Protein AF-A0AA47N6Q6-F1 (afdb_monomer)

Organism: Merluccius polli (NCBI:txid89951)

Structure (mmCIF, N/CA/C/O backbone):
data_AF-A0AA47N6Q6-F1
#
_entry.id   AF-A0AA47N6Q6-F1
#
loop_
_atom_site.group_PDB
_atom_site.id
_atom_site.type_symbol
_atom_site.label_atom_id
_atom_site.label_alt_id
_atom_site.label_comp_id
_atom_site.label_asym_id
_atom_site.label_entity_id
_atom_site.label_seq_id
_atom_site.pdbx_PDB_ins_code
_atom_site.Cartn_x
_atom_site.Cartn_y
_atom_site.Cartn_z
_atom_site.occupancy
_atom_site.B_iso_or_equiv
_atom_site.auth_seq_id
_atom_site.auth_comp_id
_atom_site.auth_asym_id
_atom_site.auth_atom_id
_atom_site.pdbx_PDB_model_num
ATOM 1 N N . MET A 1 1 ? 42.000 14.646 -19.763 1.00 38.78 1 MET A N 1
ATOM 2 C CA . MET A 1 1 ? 41.449 13.475 -19.052 1.00 38.78 1 MET A CA 1
ATOM 3 C C . MET A 1 1 ? 40.316 12.935 -19.899 1.00 38.78 1 MET A C 1
ATOM 5 O O . MET A 1 1 ? 39.219 13.467 -19.844 1.00 38.78 1 MET A O 1
ATOM 9 N N . GLU A 1 2 ? 40.598 11.951 -20.748 1.00 47.84 2 GLU A N 1
ATOM 10 C CA . GLU A 1 2 ? 39.547 11.213 -21.447 1.00 47.84 2 GLU A CA 1
ATOM 11 C C . GLU A 1 2 ? 38.926 10.251 -20.436 1.00 47.84 2 GLU A C 1
ATOM 13 O O . GLU A 1 2 ? 39.483 9.197 -20.125 1.00 47.84 2 GLU A O 1
ATOM 18 N N . SER A 1 3 ? 37.787 10.629 -19.860 1.00 53.91 3 SER A N 1
ATOM 19 C CA . SER A 1 3 ? 36.909 9.647 -19.239 1.00 53.91 3 SER A CA 1
ATOM 20 C C . SER A 1 3 ? 36.447 8.723 -20.359 1.00 53.91 3 SER A C 1
ATOM 22 O O . SER A 1 3 ? 35.558 9.087 -21.126 1.00 53.91 3 SER A O 1
ATOM 24 N N . LYS A 1 4 ? 37.079 7.553 -20.503 1.00 54.81 4 LYS A N 1
ATOM 25 C CA . LYS A 1 4 ? 36.539 6.477 -21.335 1.00 54.81 4 LYS A CA 1
ATOM 26 C C . LYS A 1 4 ? 35.125 6.214 -20.834 1.00 54.81 4 LYS A C 1
ATOM 28 O O . LYS A 1 4 ? 34.950 5.655 -19.752 1.00 54.81 4 LYS A O 1
ATOM 33 N N . GLN A 1 5 ? 34.137 6.702 -21.575 1.00 63.66 5 GLN A N 1
ATOM 34 C CA . GLN A 1 5 ? 32.731 6.448 -21.324 1.00 63.66 5 GLN A CA 1
ATOM 35 C C . GLN A 1 5 ? 32.589 4.934 -21.440 1.00 63.66 5 GLN A C 1
ATOM 37 O O . GLN A 1 5 ? 32.730 4.366 -22.521 1.00 63.66 5 GLN A O 1
ATOM 42 N N . LYS A 1 6 ? 32.514 4.257 -20.293 1.00 68.88 6 LYS A N 1
ATOM 43 C CA . LYS A 1 6 ? 32.436 2.804 -20.256 1.00 68.88 6 LYS A CA 1
ATOM 44 C C . LYS A 1 6 ? 31.093 2.459 -20.881 1.00 68.88 6 LYS A C 1
ATOM 46 O O . LYS A 1 6 ? 30.063 2.720 -20.269 1.00 68.88 6 LYS A O 1
ATOM 51 N N . VAL A 1 7 ? 31.122 1.972 -22.117 1.00 73.81 7 VAL A N 1
ATOM 52 C CA . VAL A 1 7 ? 29.922 1.513 -22.813 1.00 73.81 7 VAL A CA 1
ATOM 53 C C . VAL A 1 7 ? 29.344 0.381 -21.972 1.00 73.81 7 VAL A C 1
ATOM 55 O O . VAL A 1 7 ? 30.058 -0.568 -21.641 1.00 73.81 7 VAL A O 1
ATOM 58 N N . ILE A 1 8 ? 28.097 0.544 -21.545 1.00 78.12 8 ILE A N 1
ATOM 59 C CA . ILE A 1 8 ? 27.328 -0.481 -20.844 1.00 78.12 8 ILE A CA 1
ATOM 60 C C . ILE A 1 8 ? 26.367 -1.024 -21.902 1.00 78.12 8 ILE A C 1
ATOM 62 O O . ILE A 1 8 ? 25.407 -0.323 -22.221 1.00 78.12 8 ILE A O 1
ATOM 66 N N . PRO A 1 9 ? 26.639 -2.204 -22.488 1.00 80.50 9 PRO A N 1
ATOM 67 C CA . PRO A 1 9 ? 25.845 -2.755 -23.589 1.00 80.50 9 PRO A CA 1
ATOM 68 C C . PRO A 1 9 ? 24.350 -2.855 -23.266 1.00 80.50 9 PRO A C 1
ATOM 70 O O . PRO A 1 9 ? 23.503 -2.676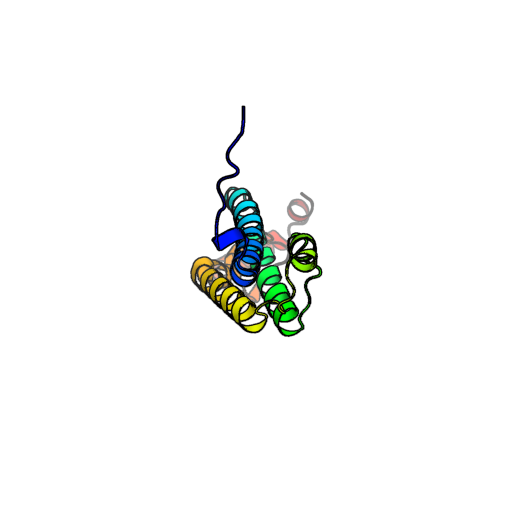 -24.130 1.00 80.50 9 PRO A O 1
ATOM 73 N N . GLU A 1 10 ? 24.012 -3.086 -22.000 1.00 78.38 10 GLU A N 1
ATOM 74 C CA . GLU A 1 10 ? 22.637 -3.178 -21.521 1.00 78.38 10 GLU A CA 1
ATOM 75 C C . GLU A 1 10 ? 21.876 -1.846 -21.625 1.00 78.38 10 GLU A C 1
ATOM 77 O O . GLU A 1 10 ? 20.664 -1.845 -21.817 1.00 78.38 10 GLU A O 1
ATOM 82 N N . LEU A 1 11 ? 22.574 -0.703 -21.555 1.00 77.00 11 LEU A N 1
ATOM 83 C CA . LEU A 1 11 ? 21.971 0.620 -21.756 1.00 77.00 11 LEU A CA 1
ATOM 84 C C . LEU A 1 11 ? 21.680 0.930 -23.230 1.00 77.00 11 LEU A C 1
ATOM 86 O O . LEU A 1 11 ? 21.015 1.923 -23.509 1.00 77.00 11 LEU A O 1
ATOM 90 N N . GLU A 1 12 ? 22.155 0.096 -24.154 1.00 78.06 12 GLU A N 1
ATOM 91 C CA . GLU A 1 12 ? 21.837 0.173 -25.583 1.00 78.06 12 GLU A CA 1
ATOM 92 C C . GLU A 1 12 ? 20.665 -0.758 -25.955 1.00 78.06 12 GLU A C 1
ATOM 94 O O . GLU A 1 12 ? 20.092 -0.635 -27.037 1.00 78.06 12 GLU A O 1
ATOM 99 N N . GLU A 1 13 ? 20.264 -1.673 -25.060 1.00 84.19 13 GLU A N 1
ATOM 100 C CA . GLU A 1 13 ? 19.140 -2.584 -25.280 1.00 84.19 13 GLU A CA 1
ATOM 101 C C . GLU A 1 13 ? 17.814 -1.948 -24.830 1.00 84.19 13 GLU A C 1
ATOM 103 O O . GLU A 1 13 ? 17.515 -1.810 -23.642 1.00 84.19 13 GLU A O 1
ATOM 108 N N . GLU A 1 14 ? 16.948 -1.635 -25.794 1.00 80.56 14 GLU A N 1
ATOM 109 C CA . GLU A 1 14 ? 15.652 -0.992 -25.542 1.00 80.56 14 GLU A CA 1
ATOM 110 C C . GLU A 1 14 ? 14.747 -1.764 -24.560 1.00 80.56 14 GLU A C 1
ATOM 112 O O . GLU A 1 14 ? 14.034 -1.181 -23.732 1.00 80.56 14 GLU A O 1
ATOM 117 N N . LYS A 1 15 ? 14.781 -3.101 -24.624 1.00 82.50 15 LYS A N 1
ATOM 118 C CA . LYS A 1 15 ? 14.035 -3.968 -23.705 1.00 82.50 15 LYS A CA 1
ATOM 119 C C . LYS A 1 15 ? 14.564 -3.845 -22.279 1.00 82.50 15 LYS A C 1
ATOM 121 O O . LYS A 1 15 ? 13.773 -3.738 -21.343 1.00 82.50 15 LYS A O 1
ATOM 126 N N . TRP A 1 16 ? 15.883 -3.830 -22.117 1.00 86.50 16 TRP A N 1
ATOM 127 C CA . TRP A 1 16 ? 16.516 -3.674 -20.815 1.00 86.50 16 TRP A CA 1
ATOM 128 C C . TRP A 1 16 ? 16.185 -2.309 -20.204 1.00 86.50 16 TRP A C 1
ATOM 130 O O . TRP A 1 16 ? 15.810 -2.236 -19.033 1.00 86.50 16 TRP A O 1
ATOM 140 N N . LEU A 1 17 ? 16.221 -1.237 -21.005 1.00 83.50 17 LEU A N 1
ATOM 141 C CA . LEU A 1 17 ? 15.820 0.105 -20.570 1.00 83.50 17 LEU A CA 1
ATOM 142 C C . LEU A 1 17 ? 14.359 0.142 -20.105 1.00 83.50 17 LEU A C 1
ATOM 144 O O . LEU A 1 17 ? 14.047 0.743 -19.073 1.00 83.50 17 LEU A O 1
ATOM 148 N N . SER A 1 18 ? 13.471 -0.541 -20.831 1.00 81.75 18 SER A N 1
ATOM 149 C CA . SER A 1 18 ? 12.057 -0.661 -20.468 1.00 81.75 18 SER A CA 1
ATOM 150 C C . SER A 1 18 ? 11.867 -1.385 -19.130 1.00 81.75 18 SER A C 1
ATOM 152 O O . SER A 1 18 ? 11.136 -0.903 -18.257 1.00 81.75 18 SER A O 1
ATOM 154 N N . ASP A 1 19 ? 12.572 -2.505 -18.936 1.00 86.75 19 ASP A N 1
ATOM 155 C CA . ASP A 1 19 ? 12.534 -3.293 -17.701 1.00 86.75 19 ASP A CA 1
ATOM 156 C C . ASP A 1 19 ? 13.108 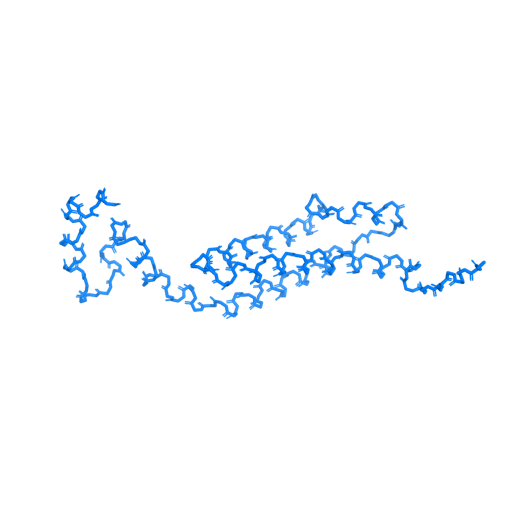-2.503 -16.514 1.00 86.75 19 ASP A C 1
ATOM 158 O O . ASP A 1 19 ? 12.512 -2.488 -15.431 1.00 86.75 19 ASP A O 1
ATOM 162 N N . LEU A 1 20 ? 14.216 -1.780 -16.715 1.00 87.00 20 LEU A N 1
ATOM 163 C CA . LEU A 1 20 ? 14.805 -0.914 -15.696 1.00 87.00 20 LEU A CA 1
ATOM 164 C C . LEU A 1 20 ? 13.848 0.217 -15.302 1.00 87.00 20 LEU A C 1
ATOM 166 O O . LEU A 1 20 ? 13.659 0.469 -14.110 1.00 87.00 20 LEU A O 1
ATOM 170 N N . ALA A 1 21 ? 13.230 0.891 -16.276 1.00 83.44 21 ALA A N 1
ATOM 171 C CA . ALA A 1 21 ? 12.282 1.971 -16.015 1.00 83.44 21 ALA A CA 1
ATOM 172 C C . ALA A 1 21 ? 11.086 1.477 -15.189 1.00 83.44 21 ALA A C 1
ATOM 174 O O . ALA A 1 21 ? 10.674 2.135 -14.227 1.00 83.44 21 ALA A O 1
ATOM 175 N N . PHE A 1 22 ? 10.566 0.290 -15.518 1.00 84.69 22 PHE A N 1
ATOM 176 C CA . PHE A 1 22 ? 9.504 -0.356 -14.753 1.00 84.69 22 PHE A CA 1
ATOM 177 C C . PHE A 1 22 ? 9.955 -0.731 -13.332 1.00 84.69 22 PHE A C 1
ATOM 179 O O . PHE A 1 22 ? 9.249 -0.433 -12.365 1.00 84.69 22 PHE A O 1
ATOM 186 N N . MET A 1 23 ? 11.142 -1.323 -13.169 1.00 88.56 23 MET A N 1
ATOM 187 C CA . MET A 1 23 ? 11.668 -1.668 -11.844 1.00 88.56 23 MET A CA 1
ATOM 188 C C . MET A 1 23 ? 11.907 -0.438 -10.970 1.00 88.56 23 MET A C 1
ATOM 190 O O . MET A 1 23 ? 11.515 -0.440 -9.800 1.00 88.56 23 MET A O 1
ATOM 194 N N . ARG A 1 24 ? 12.507 0.624 -11.522 1.00 87.31 24 ARG A N 1
ATOM 195 C CA . ARG A 1 24 ? 12.723 1.894 -10.815 1.00 87.31 24 ARG A CA 1
ATOM 196 C C . ARG A 1 24 ? 11.403 2.446 -10.293 1.00 87.31 24 ARG A C 1
ATOM 198 O O . ARG A 1 24 ? 11.315 2.795 -9.120 1.00 87.31 24 ARG A O 1
ATOM 205 N N . TYR A 1 25 ? 10.376 2.447 -11.138 1.00 85.25 25 TYR A N 1
ATOM 206 C CA . TYR A 1 25 ? 9.046 2.916 -10.775 1.00 85.25 25 TYR A CA 1
ATOM 207 C C . TYR A 1 25 ? 8.434 2.152 -9.593 1.00 85.25 25 TYR A C 1
ATOM 209 O O . TYR A 1 25 ? 7.975 2.759 -8.622 1.00 85.25 25 TYR A O 1
ATOM 217 N N . VAL A 1 26 ? 8.426 0.816 -9.664 1.00 88.88 26 VAL A N 1
ATOM 218 C CA . VAL A 1 26 ? 7.868 -0.023 -8.592 1.00 88.88 26 VAL A CA 1
ATOM 219 C C . VAL A 1 26 ? 8.664 0.176 -7.301 1.00 88.88 26 VAL A C 1
ATOM 221 O O . VAL A 1 26 ? 8.080 0.328 -6.229 1.00 88.88 26 VAL A O 1
ATOM 224 N N . THR A 1 27 ? 9.992 0.233 -7.405 1.00 91.00 27 THR A N 1
ATOM 225 C CA . THR A 1 27 ? 10.891 0.371 -6.251 1.00 91.00 27 THR A CA 1
ATOM 226 C C . THR A 1 27 ? 10.741 1.723 -5.559 1.00 91.00 27 THR A C 1
ATOM 228 O O . THR A 1 27 ? 10.747 1.779 -4.334 1.00 91.00 27 THR A O 1
ATOM 231 N N . GLU A 1 28 ? 10.541 2.808 -6.307 1.00 91.12 28 GLU A N 1
ATOM 232 C CA . GLU A 1 28 ? 10.282 4.136 -5.741 1.00 91.12 28 GLU A CA 1
ATOM 233 C C . GLU A 1 28 ? 9.039 4.134 -4.840 1.00 91.12 28 GLU A C 1
ATOM 235 O O . GLU A 1 28 ? 9.086 4.600 -3.699 1.00 91.12 28 GLU A O 1
ATOM 240 N N . HIS A 1 29 ? 7.948 3.520 -5.302 1.00 90.56 29 HIS A N 1
ATOM 241 C CA . HIS A 1 29 ? 6.725 3.423 -4.510 1.00 90.56 29 HIS A CA 1
ATOM 242 C C . HIS A 1 29 ? 6.865 2.473 -3.317 1.00 90.56 29 HIS A C 1
ATOM 244 O O . HIS A 1 29 ? 6.304 2.744 -2.255 1.00 90.56 29 HIS A O 1
ATOM 250 N N . LEU A 1 30 ? 7.625 1.382 -3.461 1.00 91.69 30 LEU A N 1
ATOM 251 C CA . LEU A 1 30 ? 7.939 0.489 -2.344 1.00 91.69 30 LEU A CA 1
ATOM 252 C C . LEU A 1 30 ? 8.774 1.197 -1.272 1.00 91.69 30 LEU A C 1
ATOM 254 O O . LEU A 1 30 ? 8.499 1.031 -0.087 1.00 91.69 30 LEU A O 1
ATOM 258 N N . ASN A 1 31 ? 9.742 2.024 -1.669 1.00 91.44 31 ASN A N 1
ATOM 259 C CA . ASN A 1 31 ? 10.538 2.821 -0.737 1.00 91.44 31 ASN A CA 1
ATOM 260 C C . ASN A 1 31 ? 9.668 3.838 0.008 1.00 91.44 31 ASN A C 1
ATOM 262 O O . ASN A 1 31 ? 9.753 3.930 1.232 1.00 91.44 31 ASN A O 1
ATOM 266 N N . ALA A 1 32 ? 8.783 4.544 -0.705 1.00 89.81 32 ALA A N 1
ATOM 267 C CA . ALA A 1 32 ? 7.831 5.463 -0.085 1.00 89.81 32 ALA A CA 1
ATOM 268 C C . ALA A 1 32 ? 6.909 4.742 0.914 1.00 89.81 32 ALA A C 1
ATOM 270 O O . ALA A 1 32 ? 6.672 5.237 2.016 1.00 89.81 32 ALA A O 1
ATOM 271 N N . LEU A 1 33 ? 6.426 3.547 0.565 1.00 90.75 33 LEU A N 1
ATOM 272 C CA . LEU A 1 33 ? 5.619 2.724 1.462 1.00 90.75 33 LEU A CA 1
ATOM 273 C C . LEU A 1 33 ? 6.407 2.251 2.693 1.00 90.75 33 LEU A C 1
ATOM 275 O O . LEU A 1 33 ? 5.872 2.259 3.798 1.00 90.75 33 LEU A O 1
ATOM 279 N N . ASN A 1 34 ? 7.673 1.868 2.523 1.00 90.44 34 ASN A N 1
ATOM 280 C CA . ASN A 1 34 ? 8.519 1.381 3.611 1.00 90.44 34 ASN A CA 1
ATOM 281 C C . ASN A 1 34 ? 8.748 2.442 4.701 1.00 90.44 34 ASN A C 1
ATOM 283 O O . ASN A 1 34 ? 8.804 2.106 5.880 1.00 90.44 34 ASN A O 1
ATOM 287 N N . VAL A 1 35 ? 8.818 3.724 4.328 1.00 88.31 35 VAL A N 1
ATOM 288 C CA . VAL A 1 35 ? 8.856 4.831 5.301 1.00 88.31 35 VAL A CA 1
ATOM 289 C C . VAL A 1 35 ? 7.548 4.894 6.097 1.00 88.31 35 VAL A C 1
ATOM 291 O O . VAL A 1 35 ? 7.569 5.011 7.321 1.00 88.31 35 VAL A O 1
ATOM 294 N N . LYS A 1 36 ? 6.401 4.737 5.424 1.00 87.56 36 LYS A N 1
ATOM 295 C CA . LYS A 1 36 ? 5.075 4.758 6.063 1.00 87.56 36 LYS A CA 1
ATOM 296 C C . LYS A 1 36 ? 4.804 3.548 6.969 1.00 87.56 36 LYS A C 1
ATO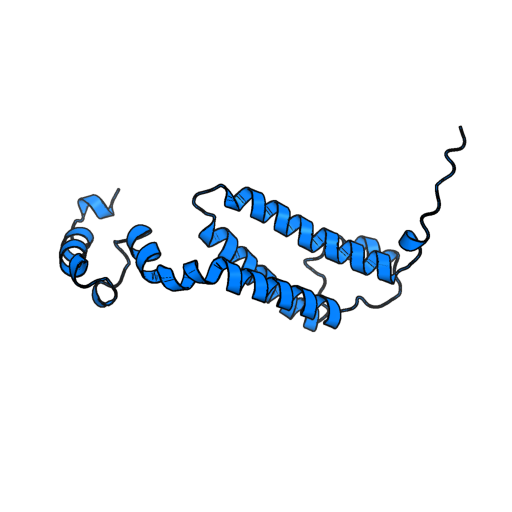M 298 O O . LYS A 1 36 ? 3.979 3.640 7.873 1.00 87.56 36 LYS A O 1
ATOM 303 N N . PHE A 1 37 ? 5.503 2.425 6.780 1.00 82.44 37 PHE A N 1
ATOM 304 C CA . PHE A 1 37 ? 5.375 1.244 7.650 1.00 82.44 37 PHE A CA 1
ATOM 305 C C . PHE A 1 37 ? 5.811 1.470 9.095 1.00 82.44 37 PHE A C 1
ATOM 307 O O . PHE A 1 37 ? 5.479 0.661 9.955 1.00 82.44 37 PHE A O 1
ATOM 314 N N . GLN A 1 38 ? 6.518 2.559 9.376 1.00 77.31 38 GLN A N 1
ATOM 315 C CA . GLN A 1 38 ? 6.990 2.870 10.722 1.00 77.31 38 GLN A CA 1
ATOM 316 C C . GLN A 1 38 ? 5.969 3.675 11.545 1.00 77.31 38 GLN A C 1
ATOM 318 O O . GLN A 1 38 ? 6.206 3.930 12.722 1.00 77.31 38 GLN A O 1
ATOM 323 N N . GLY A 1 39 ? 4.844 4.080 10.943 1.00 78.75 39 GLY A N 1
ATOM 324 C CA . GLY A 1 39 ? 3.831 4.921 11.579 1.00 78.75 39 GLY A CA 1
ATOM 325 C C . GLY A 1 39 ? 2.531 4.190 11.948 1.00 78.75 39 GLY A C 1
ATOM 326 O O . GLY A 1 39 ? 2.271 3.080 11.475 1.00 78.75 39 GLY A O 1
ATOM 327 N N . PRO A 1 40 ? 1.656 4.841 12.740 1.00 75.62 40 PRO A N 1
ATOM 328 C CA . PRO A 1 40 ? 0.328 4.317 13.085 1.00 75.62 40 PRO A CA 1
ATOM 329 C C . PRO A 1 40 ? -0.573 4.118 11.852 1.00 75.62 40 PRO A C 1
ATOM 331 O O . PRO A 1 40 ? -1.482 3.292 11.866 1.00 75.62 40 PRO A O 1
ATOM 334 N N . GLU A 1 41 ? -0.273 4.810 10.751 1.00 81.50 41 GLU A N 1
ATOM 335 C CA . GLU A 1 41 ? -0.994 4.741 9.476 1.00 81.50 41 GLU A CA 1
ATOM 336 C C . GLU A 1 41 ? -0.556 3.569 8.576 1.00 81.50 41 GLU A C 1
ATOM 338 O O . GLU A 1 41 ? -0.947 3.502 7.406 1.00 81.50 41 GLU A O 1
ATOM 343 N N . MET A 1 42 ? 0.261 2.630 9.079 1.00 87.31 42 MET A N 1
ATOM 344 C CA . MET A 1 42 ? 0.768 1.488 8.302 1.00 87.31 42 MET A CA 1
ATOM 345 C C . MET A 1 42 ? -0.361 0.746 7.571 1.00 87.31 42 MET A C 1
ATOM 347 O O . MET A 1 42 ? -0.226 0.429 6.389 1.00 87.31 42 MET A O 1
ATOM 351 N N . ARG A 1 43 ? -1.478 0.471 8.255 1.00 86.19 43 ARG A N 1
ATOM 352 C CA . ARG A 1 43 ? -2.617 -0.266 7.683 1.00 86.19 43 ARG A CA 1
ATOM 353 C C . ARG A 1 43 ? -3.214 0.466 6.482 1.00 86.19 43 ARG A C 1
ATOM 355 O O . ARG A 1 43 ? -3.397 -0.140 5.426 1.00 86.19 43 ARG A O 1
ATOM 362 N N . ASP A 1 44 ? -3.515 1.749 6.643 1.00 87.69 44 ASP A N 1
ATOM 363 C CA . ASP A 1 44 ? -4.130 2.545 5.582 1.00 87.69 44 ASP A CA 1
ATOM 364 C C . ASP A 1 44 ? -3.157 2.755 4.423 1.00 87.69 44 ASP A C 1
ATOM 366 O O . ASP A 1 44 ? -3.558 2.669 3.266 1.00 87.69 44 ASP A O 1
ATOM 370 N N . SER A 1 45 ? -1.862 2.872 4.719 1.00 91.19 45 SER A N 1
ATOM 371 C CA . SER A 1 45 ? -0.796 2.929 3.716 1.00 91.19 45 SER A CA 1
ATOM 372 C C . SER A 1 45 ? -0.679 1.634 2.901 1.00 91.19 45 SER A C 1
ATOM 374 O O . SER A 1 45 ? -0.534 1.686 1.679 1.00 91.19 45 SER A O 1
ATOM 376 N N . VAL A 1 46 ? -0.780 0.459 3.541 1.00 90.69 46 VAL A N 1
ATOM 377 C CA . VAL A 1 46 ? -0.843 -0.837 2.834 1.00 90.69 46 VAL A CA 1
ATOM 378 C C . VAL A 1 46 ? -2.063 -0.883 1.922 1.00 90.69 46 VAL A C 1
ATOM 380 O O . VAL A 1 46 ? -1.937 -1.252 0.753 1.00 90.69 46 VAL A O 1
ATOM 383 N N . LYS A 1 47 ? -3.232 -0.489 2.436 1.00 90.00 47 LYS A N 1
ATOM 384 C CA . LYS A 1 47 ? -4.485 -0.498 1.677 1.00 90.00 47 LYS A CA 1
ATOM 385 C C . LYS A 1 47 ? -4.425 0.452 0.476 1.00 90.00 47 LYS A C 1
ATOM 387 O O . LYS A 1 47 ? -4.769 0.049 -0.634 1.00 90.00 47 LYS A O 1
ATOM 392 N N . GLU A 1 48 ? -3.936 1.675 0.677 1.00 91.94 48 GLU A N 1
ATOM 393 C CA . GLU A 1 48 ? -3.678 2.664 -0.377 1.00 91.94 48 GLU A CA 1
ATOM 394 C C . GLU A 1 48 ? -2.782 2.061 -1.470 1.00 91.94 48 GLU A C 1
ATOM 396 O O . GLU A 1 48 ? -3.092 2.143 -2.660 1.00 91.94 48 GLU A O 1
ATOM 401 N N . PHE A 1 49 ? -1.691 1.398 -1.078 1.00 92.94 49 PHE A N 1
ATOM 402 C CA . PHE A 1 49 ? -0.764 0.787 -2.024 1.00 92.94 49 PHE A CA 1
ATOM 403 C C . PHE A 1 49 ? -1.377 -0.393 -2.790 1.00 92.94 49 PHE A C 1
ATOM 405 O O . PHE A 1 49 ? -1.196 -0.492 -4.002 1.00 92.94 49 PHE A O 1
ATOM 412 N N . GLN A 1 50 ? -2.156 -1.259 -2.136 1.00 92.94 50 GLN A N 1
ATOM 413 C CA . GLN A 1 50 ? -2.883 -2.338 -2.818 1.00 92.94 50 GLN A CA 1
ATOM 414 C C . GLN A 1 50 ? -3.876 -1.795 -3.858 1.00 92.94 50 GLN A C 1
ATOM 416 O O . GLN A 1 50 ? -3.980 -2.352 -4.953 1.00 92.94 50 GLN A O 1
ATOM 421 N N . MET A 1 51 ? -4.565 -0.687 -3.557 1.00 92.75 51 MET A N 1
ATOM 422 C CA . MET A 1 51 ? -5.446 -0.012 -4.517 1.00 92.75 51 MET A CA 1
ATOM 423 C C . MET A 1 51 ? -4.661 0.554 -5.705 1.00 92.75 51 MET A C 1
ATOM 425 O O . MET A 1 51 ? -5.081 0.376 -6.849 1.00 92.75 51 MET A O 1
ATOM 429 N N . LYS A 1 52 ? -3.492 1.163 -5.458 1.00 92.38 52 LYS A N 1
ATOM 430 C CA . LYS A 1 52 ? -2.583 1.617 -6.523 1.00 92.38 52 LYS A CA 1
ATOM 431 C C . LYS A 1 52 ? -2.135 0.465 -7.421 1.00 92.38 52 LYS A C 1
ATOM 433 O O . LYS A 1 52 ?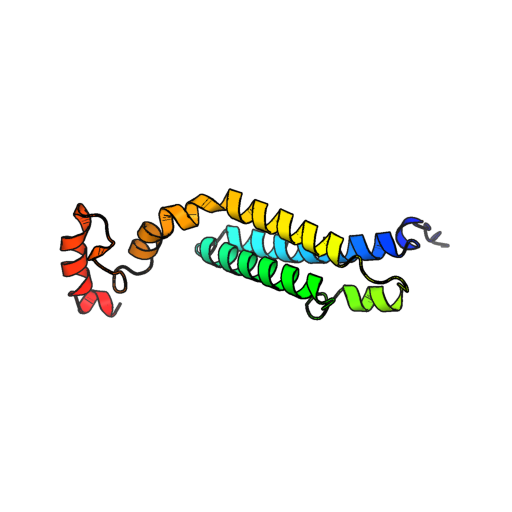 -2.230 0.593 -8.635 1.00 92.38 52 LYS A O 1
ATOM 438 N N . LEU A 1 53 ? -1.734 -0.678 -6.855 1.00 92.56 53 LEU A N 1
ATOM 439 C CA . LEU A 1 53 ? -1.362 -1.867 -7.635 1.00 92.56 53 LEU A CA 1
ATOM 440 C C . LEU A 1 53 ? -2.507 -2.347 -8.537 1.00 92.56 53 LEU A C 1
ATOM 442 O O . LEU A 1 53 ? -2.267 -2.662 -9.700 1.00 92.56 53 LEU A O 1
ATOM 446 N N . CYS A 1 54 ? -3.742 -2.369 -8.025 1.00 91.69 54 CYS A N 1
ATOM 447 C CA . CYS A 1 54 ? -4.921 -2.752 -8.804 1.00 91.69 54 CYS A CA 1
ATOM 448 C C . CYS A 1 54 ? -5.192 -1.774 -9.959 1.00 91.69 54 CYS A C 1
ATOM 450 O O . CYS A 1 54 ? -5.495 -2.197 -11.075 1.00 91.69 54 CYS A O 1
ATOM 452 N N . LEU A 1 55 ? -5.060 -0.469 -9.703 1.00 91.12 55 LEU A N 1
ATOM 453 C CA . LEU A 1 55 ? -5.205 0.560 -10.728 1.00 91.12 55 LEU A CA 1
ATOM 454 C C . LEU A 1 55 ? -4.122 0.422 -11.804 1.00 91.12 55 LEU A C 1
ATOM 456 O O . LEU A 1 55 ? -4.441 0.402 -12.990 1.00 91.12 55 LEU A O 1
ATOM 460 N N . TRP A 1 56 ? -2.856 0.287 -11.402 1.00 89.25 56 TRP A N 1
ATOM 461 C CA . TRP A 1 56 ? -1.734 0.163 -12.330 1.00 89.25 56 TRP A CA 1
ATOM 462 C C . TRP A 1 56 ? -1.822 -1.105 -13.172 1.00 89.25 56 TRP A C 1
ATOM 464 O O . TRP A 1 56 ? -1.545 -1.049 -14.361 1.00 89.25 56 TRP A O 1
ATOM 474 N N . GLU A 1 57 ? -2.240 -2.234 -12.601 1.00 88.19 57 GLU A N 1
ATOM 475 C CA . GLU A 1 57 ? -2.485 -3.470 -13.354 1.00 88.19 57 GLU A CA 1
ATOM 476 C C . GLU A 1 57 ? -3.538 -3.257 -14.455 1.00 88.19 57 GLU A C 1
ATOM 478 O O . GLU A 1 57 ? -3.311 -3.618 -15.611 1.00 88.19 57 GLU A O 1
ATOM 483 N N . GLY A 1 58 ? -4.668 -2.619 -14.126 1.00 85.88 58 GLY A N 1
ATOM 484 C CA . GLY A 1 58 ? -5.718 -2.298 -15.098 1.00 85.88 58 GLY A CA 1
ATOM 485 C C . GLY A 1 58 ? -5.252 -1.320 -16.179 1.00 85.88 58 GLY A C 1
ATOM 486 O O . GLY A 1 58 ? -5.475 -1.550 -17.367 1.00 85.88 58 GLY A O 1
ATOM 487 N N . GLN A 1 59 ? -4.540 -0.265 -15.780 1.00 84.81 59 GLN A N 1
ATOM 488 C CA . GLN A 1 59 ? -3.942 0.709 -16.697 1.00 84.81 59 GLN A CA 1
ATOM 489 C C . GLN A 1 59 ? -2.910 0.063 -17.617 1.00 84.81 59 GLN A C 1
ATOM 491 O O . GLN A 1 59 ? -2.867 0.386 -18.804 1.00 84.81 59 GLN A O 1
ATOM 496 N N . ARG A 1 60 ? -2.127 -0.894 -17.102 1.00 80.50 60 ARG A N 1
ATOM 497 C CA . ARG A 1 60 ? -1.217 -1.680 -17.926 1.00 80.50 60 ARG A CA 1
ATOM 498 C C . ARG A 1 60 ? -1.992 -2.446 -18.974 1.00 80.50 60 ARG A C 1
ATOM 500 O O . ARG A 1 60 ? -1.708 -2.216 -20.130 1.00 80.50 60 ARG A O 1
ATOM 507 N N . HIS A 1 61 ? -3.035 -3.206 -18.662 1.00 78.25 61 HIS A N 1
ATOM 508 C CA . HIS A 1 61 ? -3.818 -3.876 -19.715 1.00 78.25 61 HIS A CA 1
ATOM 509 C C . HIS A 1 61 ? -4.352 -2.942 -20.825 1.00 78.25 61 HIS A C 1
ATOM 511 O O . HIS A 1 61 ? -4.557 -3.397 -21.947 1.00 78.25 61 HIS A O 1
ATOM 517 N N . GLN A 1 62 ? -4.530 -1.649 -20.541 1.00 78.50 62 GLN A N 1
ATOM 518 C CA . GLN A 1 62 ? -4.994 -0.628 -21.489 1.00 78.50 62 GLN A CA 1
ATOM 519 C C . GLN A 1 62 ? -3.861 0.134 -22.207 1.00 78.50 62 GLN A C 1
ATOM 521 O O . GLN A 1 62 ? -4.138 1.062 -22.961 1.00 78.50 62 GLN A O 1
ATOM 526 N N . GLY A 1 63 ? -2.590 -0.207 -21.966 1.00 72.81 63 GLY A N 1
ATOM 527 C CA . GLY A 1 63 ? -1.435 0.504 -22.529 1.00 72.81 63 GLY A CA 1
ATOM 528 C C . GLY A 1 63 ? -1.219 1.910 -21.953 1.00 72.81 63 GLY A C 1
ATOM 529 O O . GLY A 1 63 ? -0.473 2.704 -22.521 1.00 72.81 63 GLY A O 1
ATOM 530 N N . ASN A 1 64 ? -1.862 2.244 -20.831 1.00 76.00 64 ASN A N 1
ATOM 531 C CA . ASN A 1 64 ? -1.797 3.569 -20.227 1.00 76.00 64 ASN A CA 1
ATOM 532 C C . ASN A 1 64 ? -0.516 3.7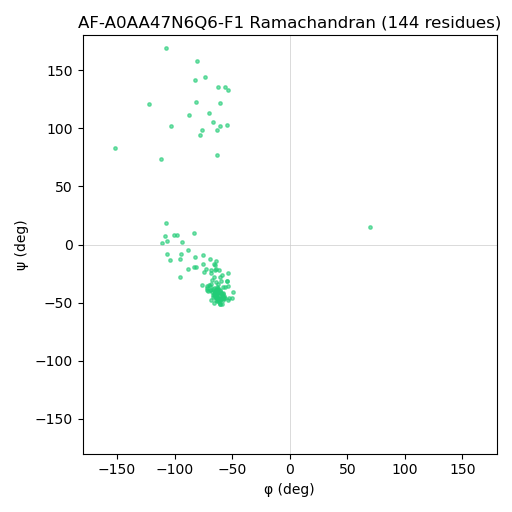33 -19.383 1.00 76.00 64 ASN A C 1
ATOM 534 O O . ASN A 1 64 ? -0.269 2.982 -18.435 1.00 76.00 64 ASN A O 1
ATOM 538 N N . LEU A 1 65 ? 0.286 4.751 -19.723 1.00 69.12 65 LEU A N 1
ATOM 539 C CA . LEU A 1 65 ? 1.551 5.096 -19.063 1.00 69.12 65 LEU A CA 1
ATOM 540 C C . LEU A 1 65 ? 1.484 6.378 -18.214 1.00 69.12 65 LEU A C 1
ATOM 542 O O . LEU A 1 65 ? 2.514 6.815 -17.710 1.00 69.12 65 LEU A O 1
ATOM 546 N N . SER A 1 66 ? 0.311 6.988 -18.018 1.00 70.31 66 SER A N 1
ATOM 547 C CA . SER A 1 66 ? 0.158 8.324 -17.414 1.00 70.31 66 SER A CA 1
ATOM 548 C C . SER A 1 66 ? 0.734 8.455 -16.001 1.00 70.31 66 SER A C 1
ATOM 550 O O . SER A 1 66 ? 1.123 9.546 -15.599 1.00 70.31 66 SER A O 1
ATOM 552 N N . HIS A 1 67 ? 0.825 7.358 -15.249 1.00 67.38 67 HIS A N 1
ATOM 553 C CA . HIS A 1 67 ? 1.429 7.352 -13.914 1.00 67.38 67 HIS A CA 1
ATOM 554 C C . HIS A 1 67 ? 2.876 6.871 -13.897 1.00 67.38 67 HIS A C 1
ATOM 556 O O . HIS A 1 67 ? 3.415 6.690 -12.815 1.00 67.38 67 HIS A O 1
ATOM 562 N N . PHE A 1 68 ? 3.509 6.670 -15.052 1.00 65.88 68 PHE A N 1
ATOM 563 C CA . PHE A 1 68 ? 4.892 6.219 -15.175 1.00 65.88 68 PHE A CA 1
ATOM 564 C C . PHE A 1 68 ? 5.764 7.346 -15.740 1.00 65.88 68 PHE A C 1
ATOM 566 O O . PHE A 1 68 ? 6.180 7.255 -16.888 1.00 65.88 68 PHE A O 1
ATOM 573 N N . PRO A 1 69 ? 6.094 8.397 -14.967 1.00 58.97 69 PRO A N 1
ATOM 574 C CA . PRO A 1 69 ? 6.803 9.581 -15.471 1.00 58.97 69 PRO A CA 1
ATOM 575 C C . PRO A 1 69 ? 8.233 9.298 -15.959 1.00 58.97 69 PRO A C 1
ATOM 577 O O . PRO A 1 69 ? 8.779 10.082 -16.725 1.00 58.97 69 PRO A O 1
ATOM 580 N N . THR A 1 70 ? 8.824 8.158 -15.577 1.00 57.94 70 THR A N 1
ATOM 581 C CA . THR A 1 70 ? 10.127 7.703 -16.104 1.00 57.94 70 THR A CA 1
ATOM 582 C C . THR A 1 70 ? 10.009 7.006 -17.470 1.00 57.94 70 THR A C 1
ATOM 584 O O . THR A 1 70 ? 10.994 6.893 -18.190 1.00 57.94 70 THR A O 1
ATOM 587 N N . CYS A 1 71 ? 8.820 6.522 -17.853 1.00 56.66 71 CYS A N 1
ATOM 588 C CA . CYS A 1 71 ? 8.605 5.921 -19.173 1.00 56.66 71 CYS A CA 1
ATOM 589 C C . CYS A 1 71 ? 8.680 6.945 -20.324 1.00 56.66 71 CYS A C 1
ATOM 591 O O . CYS A 1 71 ? 9.302 6.588 -21.310 1.00 56.66 71 CYS A O 1
ATOM 593 N N . PRO A 1 72 ? 8.166 8.190 -20.219 1.00 53.78 72 PRO A N 1
ATOM 594 C CA . PRO A 1 72 ? 8.341 9.241 -21.226 1.00 53.78 72 PRO A CA 1
ATOM 595 C C . PRO A 1 72 ? 9.799 9.507 -21.622 1.00 53.78 72 PRO A C 1
ATOM 597 O O . PRO A 1 72 ? 10.132 9.526 -22.799 1.00 53.78 72 PRO A O 1
ATOM 600 N N . SER A 1 73 ? 10.703 9.623 -20.642 1.00 56.84 73 SER A N 1
ATOM 601 C CA . SER A 1 73 ? 12.135 9.827 -20.911 1.00 56.84 73 SER A CA 1
ATOM 602 C C . SER A 1 73 ? 12.803 8.641 -21.612 1.00 56.84 73 SER A C 1
ATOM 604 O O . SER A 1 73 ? 13.852 8.809 -22.221 1.00 56.84 73 SER A O 1
ATOM 606 N N . VAL A 1 74 ? 12.215 7.444 -21.505 1.00 56.00 74 VAL A N 1
ATOM 607 C CA . VAL A 1 74 ? 12.698 6.226 -22.169 1.00 56.00 74 VAL A CA 1
ATOM 608 C C . VAL A 1 74 ? 11.965 5.995 -23.492 1.00 56.00 74 VAL A C 1
ATOM 610 O O . VAL A 1 74 ? 12.560 5.456 -24.413 1.00 56.00 74 VAL A O 1
ATOM 613 N N . SER A 1 75 ? 10.718 6.448 -23.648 1.00 55.56 75 SER A N 1
ATOM 614 C CA . SER A 1 75 ? 9.957 6.330 -24.898 1.00 55.56 75 SER A CA 1
ATOM 615 C C . SER A 1 75 ? 10.510 7.201 -26.019 1.00 55.56 75 SER A C 1
ATOM 617 O O . SER A 1 75 ? 10.327 6.860 -27.178 1.00 55.56 75 SER A O 1
ATOM 619 N N . ASP A 1 76 ? 11.222 8.282 -25.690 1.00 60.62 76 ASP A N 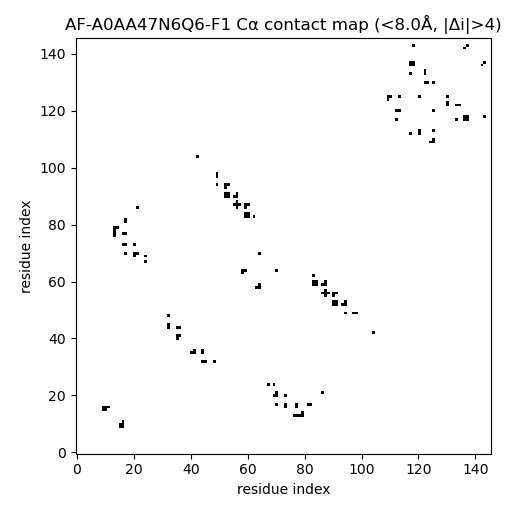1
ATOM 620 C CA . ASP A 1 76 ? 11.966 9.065 -26.685 1.00 60.62 76 ASP A CA 1
ATOM 621 C C . ASP A 1 76 ? 13.223 8.322 -27.180 1.00 60.62 76 ASP A C 1
ATOM 623 O O . ASP A 1 76 ? 13.736 8.609 -28.259 1.00 60.62 76 ASP A O 1
ATOM 627 N N . THR A 1 77 ? 13.721 7.353 -26.399 1.00 59.72 77 THR A N 1
ATOM 628 C CA . THR A 1 77 ? 14.919 6.548 -26.706 1.00 59.72 77 THR A CA 1
ATOM 629 C C . THR A 1 77 ? 14.611 5.126 -27.171 1.00 59.72 77 THR A C 1
ATOM 631 O O . THR A 1 77 ? 15.511 4.440 -27.642 1.00 59.72 77 THR A O 1
ATOM 634 N N . VAL A 1 78 ? 13.369 4.668 -27.003 1.00 62.75 78 VAL A N 1
ATOM 635 C CA . VAL A 1 78 ? 12.947 3.285 -27.224 1.00 62.75 78 VAL A CA 1
ATOM 636 C C . VAL A 1 78 ? 11.833 3.252 -28.258 1.00 62.75 78 VAL A C 1
ATOM 638 O O . VAL A 1 78 ? 10.761 3.819 -28.057 1.00 62.75 78 VAL A O 1
ATOM 641 N N . THR A 1 79 ? 12.082 2.536 -29.349 1.00 64.75 79 THR A N 1
ATOM 642 C CA . THR A 1 79 ? 11.150 2.378 -30.467 1.00 64.75 79 THR A CA 1
ATOM 643 C C . THR A 1 79 ? 10.198 1.193 -30.275 1.00 64.75 79 THR A C 1
ATOM 645 O O . THR A 1 79 ? 9.129 1.153 -30.891 1.00 64.75 79 THR A O 1
ATOM 648 N N . ILE A 1 80 ? 10.553 0.215 -29.429 1.00 68.19 80 ILE A N 1
ATOM 649 C CA . ILE A 1 80 ? 9.684 -0.932 -29.138 1.00 68.19 80 ILE A CA 1
ATOM 650 C C . ILE A 1 80 ? 8.494 -0.571 -28.229 1.00 68.19 80 ILE A C 1
ATOM 652 O O . ILE A 1 80 ? 8.624 0.198 -27.273 1.00 68.19 80 ILE A O 1
ATOM 656 N N . PRO A 1 81 ? 7.318 -1.191 -28.445 1.00 69.44 81 PRO A N 1
ATOM 657 C CA . PRO A 1 81 ? 6.207 -1.093 -27.510 1.00 69.44 81 PRO A CA 1
ATOM 658 C C . PRO A 1 81 ? 6.579 -1.679 -26.146 1.00 69.44 81 PRO A C 1
ATOM 660 O O . PRO A 1 81 ? 7.111 -2.788 -26.052 1.00 69.44 81 PRO A O 1
ATOM 663 N N . PHE A 1 82 ? 6.215 -0.976 -25.074 1.00 73.44 82 PHE A N 1
ATOM 664 C CA . PHE A 1 82 ? 6.413 -1.472 -23.715 1.00 73.44 82 PHE A CA 1
ATOM 665 C C . PHE A 1 82 ? 5.730 -2.848 -23.502 1.00 73.44 82 PHE A C 1
ATOM 667 O O . PHE A 1 82 ? 4.558 -3.001 -23.876 1.00 73.44 82 PHE A O 1
ATOM 674 N N . PRO A 1 83 ? 6.400 -3.833 -22.855 1.00 76.50 83 PRO A N 1
ATOM 675 C CA . PRO A 1 83 ? 5.870 -5.174 -22.555 1.00 76.50 83 PRO A CA 1
ATOM 676 C C . PRO A 1 83 ? 4.661 -5.165 -21.606 1.00 76.50 83 PRO A C 1
ATOM 678 O O . PRO A 1 83 ? 4.723 -5.488 -20.421 1.00 76.50 83 PRO A O 1
ATOM 681 N N . THR A 1 84 ? 3.512 -4.809 -22.160 1.00 78.50 84 THR A N 1
ATOM 682 C CA . THR A 1 84 ? 2.321 -4.416 -21.413 1.00 78.50 84 THR A CA 1
ATOM 683 C C . THR A 1 84 ? 1.753 -5.557 -20.557 1.00 78.50 84 THR A C 1
ATOM 685 O O . THR A 1 84 ? 1.522 -5.382 -19.359 1.00 78.50 84 THR A O 1
ATOM 688 N N . LYS A 1 85 ? 1.604 -6.753 -21.143 1.00 84.44 85 LYS A N 1
ATOM 689 C CA . LYS A 1 85 ? 1.116 -7.956 -20.445 1.00 84.44 85 LYS A CA 1
ATOM 690 C C . LYS A 1 85 ? 2.094 -8.441 -19.373 1.00 84.44 85 LYS A C 1
ATOM 692 O O . LYS A 1 85 ? 1.686 -8.711 -18.251 1.00 84.44 85 LYS A O 1
ATOM 697 N N . LEU A 1 86 ? 3.389 -8.490 -19.700 1.00 87.00 86 LEU A N 1
ATOM 698 C CA . LEU A 1 86 ? 4.429 -8.935 -18.770 1.00 87.00 86 LEU A CA 1
ATOM 699 C C . LEU A 1 86 ? 4.430 -8.085 -17.494 1.00 87.00 86 LEU A C 1
ATOM 701 O O . LEU A 1 86 ? 4.499 -8.620 -16.391 1.00 87.00 86 LEU A O 1
ATOM 705 N N . TYR A 1 87 ? 4.332 -6.763 -17.628 1.00 87.75 87 TYR A N 1
ATOM 706 C CA . TYR A 1 87 ? 4.329 -5.867 -16.474 1.00 87.75 87 TYR A CA 1
ATOM 707 C C . TYR A 1 87 ? 3.034 -5.937 -15.674 1.00 87.75 87 TYR A C 1
ATOM 709 O O . TYR A 1 87 ? 3.092 -5.893 -14.445 1.00 87.75 87 TYR A O 1
ATOM 717 N N . ALA A 1 88 ? 1.886 -6.114 -16.333 1.00 88.00 88 ALA A N 1
ATOM 718 C CA . ALA A 1 88 ? 0.632 -6.396 -15.641 1.00 88.00 88 ALA A CA 1
ATOM 719 C C . ALA A 1 88 ? 0.734 -7.685 -14.802 1.00 88.00 88 ALA A C 1
ATOM 721 O O . ALA A 1 88 ? 0.403 -7.667 -13.617 1.00 88.00 88 ALA A O 1
ATOM 722 N N . ASP A 1 89 ? 1.312 -8.759 -15.352 1.00 91.19 89 ASP A N 1
ATOM 723 C CA . ASP A 1 89 ? 1.523 -10.024 -14.632 1.00 91.19 89 ASP A CA 1
ATOM 724 C C . ASP A 1 89 ? 2.456 -9.851 -13.415 1.00 91.19 89 ASP A C 1
ATOM 726 O O . ASP A 1 89 ? 2.217 -10.416 -12.339 1.00 91.19 89 ASP A O 1
ATOM 730 N N . LYS A 1 90 ? 3.511 -9.030 -13.540 1.00 92.44 90 LYS A N 1
ATOM 731 C CA . LYS A 1 90 ? 4.401 -8.690 -12.413 1.00 92.44 90 LYS A CA 1
ATOM 732 C C . LYS A 1 90 ? 3.678 -7.882 -11.335 1.00 92.44 90 LYS A C 1
ATOM 734 O O . LYS A 1 90 ? 3.839 -8.188 -10.153 1.00 92.44 90 LYS A O 1
ATOM 739 N N . LEU A 1 91 ? 2.859 -6.900 -11.717 1.00 92.94 91 LEU A N 1
ATOM 740 C CA . LEU A 1 91 ? 2.032 -6.135 -10.776 1.00 92.94 91 LEU A CA 1
ATOM 741 C C .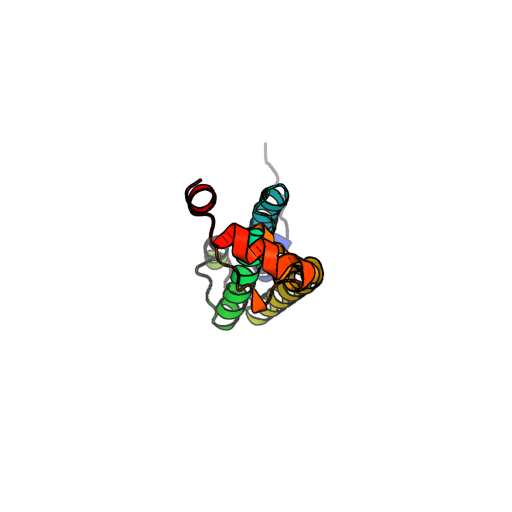 LEU A 1 91 ? 1.015 -7.031 -10.064 1.00 92.94 91 LEU A C 1
ATOM 743 O O . LEU A 1 91 ? 0.863 -6.924 -8.849 1.00 92.94 91 LEU A O 1
ATOM 747 N N . ASN A 1 92 ? 0.381 -7.959 -10.781 1.00 93.56 92 ASN A N 1
ATOM 748 C CA . ASN A 1 92 ? -0.547 -8.920 -10.193 1.00 93.56 92 ASN A CA 1
ATOM 749 C C . ASN A 1 92 ? 0.162 -9.853 -9.196 1.00 93.56 92 ASN A C 1
ATOM 751 O O . ASN A 1 92 ? -0.328 -10.081 -8.090 1.00 93.56 92 ASN A O 1
ATOM 755 N N . THR A 1 93 ? 1.366 -10.326 -9.537 1.00 95.81 93 THR A N 1
ATOM 756 C CA . THR A 1 93 ? 2.205 -11.123 -8.625 1.00 95.81 93 THR A CA 1
ATOM 757 C C . THR A 1 93 ? 2.528 -10.343 -7.347 1.00 95.81 93 THR A C 1
ATOM 759 O O . THR A 1 93 ? 2.391 -10.868 -6.240 1.00 95.81 93 THR A O 1
ATOM 762 N N . LEU A 1 94 ? 2.905 -9.068 -7.480 1.00 95.38 94 LEU A N 1
ATOM 763 C CA . LEU A 1 94 ? 3.174 -8.191 -6.342 1.00 95.38 94 LEU A CA 1
ATOM 764 C C . LEU A 1 94 ? 1.914 -7.970 -5.490 1.00 95.38 94 LEU A C 1
ATOM 766 O O . LEU A 1 94 ? 1.961 -8.128 -4.270 1.00 95.38 94 LEU A O 1
ATOM 770 N N . LYS A 1 95 ? 0.769 -7.693 -6.123 1.00 94.69 95 LYS A N 1
ATOM 771 C CA . LYS A 1 95 ? -0.543 -7.540 -5.473 1.00 94.69 95 LYS A CA 1
ATOM 772 C C . LYS A 1 95 ? -0.931 -8.786 -4.673 1.00 94.69 95 LYS A C 1
ATOM 774 O O . LYS A 1 95 ? -1.371 -8.671 -3.524 1.00 94.69 95 LYS A O 1
ATOM 779 N N . ALA A 1 96 ? -0.735 -9.975 -5.242 1.00 95.50 96 ALA A N 1
ATOM 780 C CA . ALA A 1 96 ? -0.977 -11.242 -4.558 1.00 95.50 96 ALA A CA 1
ATOM 781 C C . ALA A 1 96 ? -0.042 -11.419 -3.348 1.00 95.50 96 ALA A C 1
ATOM 783 O O . ALA A 1 96 ? -0.495 -11.805 -2.269 1.00 95.50 96 ALA A O 1
ATOM 784 N N . GLY A 1 97 ? 1.239 -11.062 -3.490 1.00 95.94 97 GLY A N 1
ATOM 785 C CA . GLY A 1 97 ? 2.212 -11.068 -2.395 1.00 95.94 97 GLY A CA 1
ATOM 786 C C . GLY A 1 97 ? 1.802 -10.170 -1.223 1.00 95.94 97 GLY A C 1
ATOM 787 O O . GLY A 1 97 ? 1.830 -10.612 -0.074 1.00 95.94 97 GLY A O 1
ATOM 788 N N . PHE A 1 98 ? 1.348 -8.945 -1.508 1.00 94.00 98 PHE A N 1
ATOM 789 C CA . PHE A 1 98 ? 0.817 -8.025 -0.497 1.00 94.00 98 PHE A CA 1
ATOM 790 C C . PHE A 1 98 ? -0.433 -8.581 0.185 1.00 94.00 98 PHE A C 1
ATOM 792 O O . PHE A 1 98 ? -0.503 -8.610 1.411 1.00 94.00 98 PHE A O 1
ATOM 799 N N . SER A 1 99 ? -1.386 -9.087 -0.596 1.00 92.94 99 SER A N 1
ATOM 800 C CA . SER A 1 99 ? -2.634 -9.651 -0.066 1.00 92.94 99 SER A CA 1
ATOM 801 C C . SER A 1 99 ? -2.372 -10.837 0.862 1.00 92.94 99 SER A C 1
ATOM 803 O O . SER A 1 99 ? -2.972 -10.936 1.928 1.00 92.94 99 SER A O 1
ATOM 805 N N . ARG A 1 100 ? -1.412 -11.701 0.509 1.00 95.19 100 ARG A N 1
ATOM 806 C CA . ARG A 1 100 ? -0.977 -12.808 1.366 1.00 95.19 100 ARG A CA 1
ATOM 807 C C . ARG A 1 100 ? -0.298 -12.303 2.639 1.00 95.19 100 ARG A C 1
ATOM 809 O O . ARG A 1 100 ? -0.664 -12.736 3.730 1.00 95.19 100 ARG A O 1
ATOM 816 N N . ARG A 1 101 ? 0.683 -11.402 2.509 1.00 93.62 101 ARG A N 1
ATOM 817 C CA . ARG A 1 101 ? 1.487 -10.896 3.635 1.00 93.62 101 ARG A CA 1
ATOM 818 C C . ARG A 1 101 ? 0.650 -10.132 4.662 1.00 93.62 101 ARG A C 1
ATOM 820 O O . ARG A 1 101 ? 0.920 -10.249 5.850 1.00 93.62 101 ARG A O 1
ATOM 827 N N . PHE A 1 102 ? -0.351 -9.384 4.209 1.00 91.19 102 PHE A N 1
ATOM 828 C CA . PHE A 1 102 ? -1.200 -8.539 5.052 1.00 91.19 102 PHE A CA 1
ATOM 829 C C . PHE A 1 102 ? -2.621 -9.091 5.230 1.00 91.19 102 PHE A C 1
ATOM 831 O O . PHE A 1 102 ? -3.521 -8.365 5.644 1.00 91.19 102 PHE A O 1
ATOM 838 N N . SER A 1 103 ? -2.826 -10.384 4.966 1.00 91.00 103 SER A N 1
ATOM 839 C CA . SER A 1 103 ? -4.124 -11.063 5.119 1.00 91.00 103 SER A CA 1
ATOM 840 C C . SER A 1 103 ? -4.719 -10.905 6.524 1.00 91.00 103 SER A C 1
ATOM 842 O O . SER A 1 103 ? -5.936 -10.776 6.678 1.00 91.00 103 SER A O 1
ATOM 844 N N . ASN A 1 104 ? -3.866 -10.808 7.549 1.00 88.00 104 ASN A N 1
ATOM 845 C CA . ASN A 1 104 ? -4.296 -10.575 8.922 1.00 88.00 104 ASN A CA 1
ATOM 846 C C . ASN A 1 104 ? -5.077 -9.261 9.098 1.00 88.00 104 ASN A C 1
ATOM 848 O O . ASN A 1 104 ? -5.980 -9.230 9.931 1.00 88.00 104 ASN A O 1
ATOM 852 N N . PHE A 1 105 ? -4.795 -8.204 8.324 1.00 86.19 105 PHE A N 1
ATOM 853 C CA . PHE A 1 105 ? -5.533 -6.937 8.429 1.00 86.19 105 PHE A CA 1
ATOM 854 C C . PHE A 1 105 ? -7.006 -7.092 8.070 1.00 86.19 105 PHE A C 1
ATOM 856 O O . PHE A 1 105 ? -7.852 -6.516 8.748 1.00 86.19 105 PHE A O 1
ATOM 863 N N . GLU A 1 106 ? -7.324 -7.902 7.060 1.00 84.12 106 GLU A N 1
ATOM 864 C CA . GLU A 1 106 ? -8.718 -8.203 6.731 1.00 84.12 106 GLU A CA 1
ATOM 865 C C . GLU A 1 106 ? -9.344 -9.116 7.792 1.00 84.12 106 GLU A C 1
ATOM 867 O O . GLU A 1 106 ? -10.474 -8.873 8.208 1.00 84.12 106 GLU A O 1
ATOM 872 N N . SER A 1 107 ? -8.597 -10.097 8.318 1.00 86.06 107 SER A N 1
ATOM 873 C CA . SER A 1 107 ? -9.105 -10.979 9.384 1.00 86.06 107 SER A CA 1
ATOM 874 C C . SER A 1 107 ? -9.421 -10.240 10.691 1.00 86.06 107 SER A C 1
ATOM 876 O O . SER A 1 107 ? -10.333 -10.622 11.414 1.00 86.06 107 SER A O 1
ATOM 878 N N . GLN A 1 108 ? -8.669 -9.177 10.994 1.00 85.81 108 GLN A N 1
ATOM 879 C CA . GLN A 1 108 ? -8.809 -8.381 12.215 1.00 85.81 108 GLN A CA 1
ATOM 880 C C . GLN A 1 108 ? -9.578 -7.083 11.976 1.00 85.81 108 GLN A C 1
ATOM 882 O O . GLN A 1 108 ? -9.633 -6.232 12.857 1.00 85.81 108 GLN A O 1
ATOM 887 N N . LYS A 1 109 ? -10.167 -6.896 10.796 1.00 83.62 109 LYS A N 1
ATOM 888 C CA . LYS A 1 109 ? -10.775 -5.628 10.390 1.00 83.62 109 LYS A CA 1
ATOM 889 C C . LYS A 1 109 ? -11.871 -5.155 11.337 1.00 83.62 109 LYS A C 1
ATOM 891 O O . LYS A 1 109 ? -11.908 -3.970 11.648 1.00 83.62 109 LYS A O 1
ATOM 896 N N . SER A 1 110 ? -12.727 -6.060 11.812 1.00 82.06 110 SER A N 1
ATOM 897 C CA . SER A 1 110 ? -13.767 -5.749 12.801 1.00 82.06 110 SER A CA 1
ATOM 898 C C . SER A 1 110 ? -13.159 -5.249 14.113 1.00 82.06 110 SER A C 1
ATOM 900 O O . SER A 1 110 ? -13.520 -4.171 14.576 1.00 82.06 110 SER A O 1
ATOM 902 N N . ASN A 1 111 ? -12.169 -5.966 14.648 1.00 84.88 111 ASN A N 1
ATOM 903 C CA . ASN A 1 111 ? -11.459 -5.587 15.871 1.00 84.88 111 ASN A CA 1
ATOM 904 C C . ASN A 1 111 ? -10.718 -4.253 15.704 1.00 84.88 111 ASN A C 1
ATOM 906 O O . ASN A 1 111 ? -10.826 -3.364 16.536 1.00 84.88 111 ASN A O 1
ATOM 910 N N . LEU A 1 112 ? -9.994 -4.066 14.602 1.00 83.62 112 LEU A N 1
ATOM 911 C CA . LEU A 1 112 ? -9.262 -2.827 14.343 1.00 83.62 112 LEU A CA 1
ATOM 912 C C . LEU A 1 112 ? -10.204 -1.635 14.157 1.00 83.62 112 LEU A C 1
ATOM 914 O O . LEU A 1 112 ? -9.886 -0.542 14.608 1.00 83.62 112 LEU A O 1
ATOM 918 N N . ASN A 1 113 ? -11.353 -1.825 13.507 1.00 84.06 113 ASN A N 1
ATOM 919 C CA . ASN A 1 113 ? -12.355 -0.770 13.363 1.00 84.06 113 ASN A CA 1
ATOM 920 C C . ASN A 1 113 ? -13.024 -0.431 14.700 1.00 84.06 113 ASN A C 1
ATOM 922 O O . ASN A 1 113 ? -13.283 0.743 14.945 1.00 84.06 113 ASN A O 1
ATOM 926 N N . LEU A 1 114 ? -13.244 -1.428 15.562 1.00 87.62 114 LEU A N 1
ATOM 927 C CA . LEU A 1 114 ? -13.754 -1.231 16.918 1.00 87.62 114 LEU A CA 1
ATOM 928 C C . LEU A 1 114 ? -12.847 -0.290 17.717 1.00 87.62 114 LEU A C 1
ATOM 930 O O . LEU A 1 114 ? -13.336 0.644 18.341 1.00 87.62 114 LEU A O 1
ATOM 934 N N . PHE A 1 115 ? -11.529 -0.496 17.654 1.00 83.94 115 PHE A N 1
ATOM 935 C CA . PHE A 1 115 ? -10.568 0.374 18.337 1.00 83.94 115 PHE A CA 1
ATOM 936 C C . PHE A 1 115 ? -10.354 1.716 17.631 1.00 83.94 115 PHE A C 1
ATOM 938 O O . PHE A 1 115 ? -10.136 2.722 18.298 1.00 83.94 115 PHE A O 1
ATOM 945 N N . ALA A 1 116 ? -10.405 1.750 16.296 1.00 84.38 116 ALA A N 1
ATOM 946 C CA . ALA A 1 116 ? -10.191 2.980 15.535 1.00 84.38 116 ALA A CA 1
ATOM 947 C C . ALA A 1 116 ? -11.361 3.965 15.666 1.00 84.38 116 ALA A C 1
ATOM 949 O O . ALA A 1 116 ? -11.143 5.172 15.701 1.00 84.38 116 ALA A O 1
ATOM 950 N N . ASN A 1 117 ? -12.599 3.464 15.708 1.00 87.44 117 ASN A N 1
ATOM 951 C CA . ASN A 1 117 ? -13.785 4.290 15.894 1.00 87.44 117 ASN A CA 1
ATOM 952 C C . ASN A 1 117 ? -14.912 3.497 16.584 1.00 87.44 117 ASN A C 1
ATOM 954 O O . ASN A 1 117 ? -15.832 3.012 15.912 1.00 87.44 117 ASN A O 1
ATOM 958 N N . PRO A 1 118 ? -14.888 3.399 17.925 1.00 88.69 118 PRO A N 1
ATOM 959 C CA . PRO A 1 118 ? -15.922 2.691 18.675 1.00 88.69 118 PRO A CA 1
ATOM 960 C C . PRO A 1 118 ? -17.301 3.363 18.576 1.00 88.69 118 PRO A C 1
ATOM 962 O O . PRO A 1 118 ? -18.308 2.719 18.852 1.00 88.69 118 PRO A O 1
ATOM 965 N N . PHE A 1 119 ? -17.377 4.630 18.145 1.00 89.81 119 PHE A N 1
ATOM 966 C CA . PHE A 1 119 ? -18.630 5.385 18.037 1.00 89.81 119 PHE A CA 1
ATOM 967 C C . PHE A 1 119 ? -19.418 5.143 16.748 1.00 89.81 119 PHE A C 1
ATOM 969 O O . PHE A 1 119 ? -20.604 5.469 16.694 1.00 89.81 119 PHE A O 1
ATOM 976 N N . ALA A 1 120 ? -18.764 4.622 15.709 1.00 88.19 120 ALA A N 1
ATOM 977 C CA . ALA A 1 120 ? -19.368 4.387 14.397 1.00 88.19 120 ALA A CA 1
ATOM 978 C C . ALA A 1 120 ? -19.534 2.898 14.063 1.00 88.19 120 ALA A C 1
ATOM 980 O O . ALA A 1 120 ? -19.970 2.567 12.960 1.00 88.19 120 ALA A O 1
ATOM 981 N N . ILE A 1 121 ? -19.158 1.998 14.977 1.00 90.00 121 ILE A N 1
ATOM 982 C CA . ILE A 1 121 ? -19.277 0.560 14.751 1.00 90.00 121 ILE A CA 1
ATOM 983 C C . ILE A 1 121 ? -20.698 0.070 15.039 1.00 90.00 121 ILE A C 1
ATOM 985 O O . ILE A 1 121 ? -21.338 0.505 15.996 1.00 90.00 121 ILE A O 1
ATOM 989 N N . ASP A 1 122 ? -21.176 -0.869 14.224 1.00 91.06 122 ASP A N 1
ATOM 990 C CA . ASP A 1 122 ? -22.417 -1.588 14.501 1.00 91.06 122 ASP A CA 1
ATOM 991 C C . ASP A 1 122 ? -22.209 -2.536 15.690 1.00 91.06 122 ASP A C 1
ATOM 993 O O . ASP A 1 122 ? -21.462 -3.518 15.592 1.00 91.06 122 ASP A O 1
ATOM 997 N N . VAL A 1 123 ? -22.892 -2.249 16.801 1.00 91.50 123 VAL A N 1
ATOM 998 C CA . VAL A 1 123 ? -22.863 -3.046 18.037 1.00 91.50 123 VAL A CA 1
ATOM 999 C C . VAL A 1 123 ? -23.197 -4.514 17.761 1.00 91.50 123 VAL A C 1
ATOM 1001 O O . VAL A 1 123 ? -22.571 -5.396 18.346 1.00 91.50 123 VAL A O 1
ATOM 1004 N N . GLY A 1 124 ? -24.108 -4.804 16.825 1.00 90.19 124 GLY A N 1
ATOM 1005 C CA . GLY A 1 124 ? -24.493 -6.177 16.484 1.00 90.19 124 GLY A CA 1
ATOM 1006 C C . GLY A 1 124 ? -23.355 -7.010 15.883 1.00 90.19 124 GLY A C 1
ATOM 1007 O O . GLY A 1 124 ? -23.384 -8.237 15.950 1.00 90.19 124 GLY A O 1
ATOM 1008 N N . THR A 1 125 ? -22.328 -6.354 15.334 1.00 88.31 125 THR A N 1
ATOM 1009 C CA . THR A 1 125 ? -21.151 -7.010 14.738 1.00 88.31 125 THR A CA 1
ATOM 1010 C C . THR A 1 125 ? -19.973 -7.152 15.704 1.00 88.31 125 THR A C 1
ATOM 1012 O O . THR A 1 125 ? -18.984 -7.812 15.375 1.00 88.31 125 THR A O 1
ATOM 1015 N N . ALA A 1 126 ? -20.058 -6.547 16.892 1.00 90.06 126 ALA A N 1
ATOM 1016 C CA . ALA A 1 126 ? -19.000 -6.583 17.892 1.00 90.06 126 ALA A CA 1
ATOM 1017 C C . ALA A 1 126 ? -19.009 -7.898 18.701 1.00 90.06 126 ALA A C 1
ATOM 1019 O O . ALA A 1 126 ? -20.049 -8.558 18.802 1.00 90.06 126 ALA A O 1
ATOM 1020 N N . PRO A 1 127 ? -17.874 -8.290 19.319 1.00 90.38 127 PRO A N 1
ATOM 1021 C CA . PRO A 1 127 ? -17.825 -9.432 20.230 1.00 90.38 127 PRO A CA 1
ATOM 1022 C C . PRO A 1 127 ? -18.868 -9.308 21.345 1.00 90.38 127 PRO A C 1
ATOM 1024 O O . PRO A 1 127 ? -18.955 -8.264 21.982 1.00 90.38 127 PRO A O 1
ATOM 1027 N N . VAL A 1 128 ? -19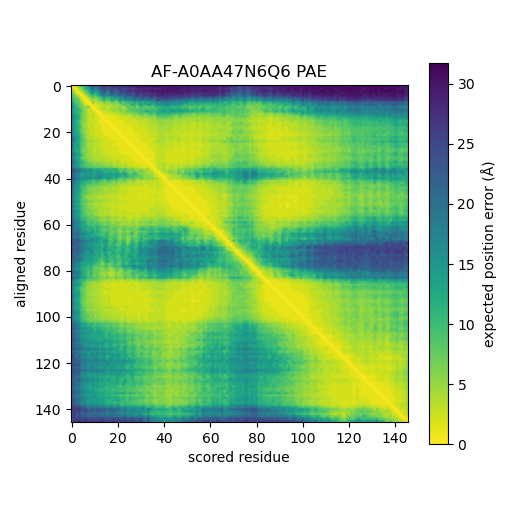.616 -10.385 21.616 1.00 92.81 128 VAL A N 1
ATOM 1028 C CA . VAL A 1 128 ? -20.768 -10.394 22.548 1.00 92.81 128 VAL A CA 1
ATOM 1029 C C . VAL A 1 128 ? -20.448 -9.762 23.905 1.00 92.81 128 VAL A C 1
ATOM 1031 O O . VAL A 1 128 ? -21.244 -8.996 24.434 1.00 92.81 128 VAL A O 1
ATOM 1034 N N . HIS A 1 129 ? -19.261 -10.036 24.445 1.00 93.81 129 HIS A N 1
ATOM 1035 C CA . HIS A 1 129 ? -18.834 -9.520 25.746 1.00 93.81 129 HIS A CA 1
ATOM 1036 C C . HIS A 1 129 ? -18.572 -8.004 25.776 1.00 93.81 129 HIS A C 1
ATOM 1038 O O . HIS A 1 129 ? -18.444 -7.463 26.862 1.00 93.81 129 HIS A O 1
ATOM 1044 N N . LEU A 1 130 ? -18.491 -7.330 24.622 1.00 92.38 130 LEU A N 1
ATOM 1045 C CA . LEU A 1 130 ? -18.268 -5.882 24.508 1.00 92.38 130 LEU A CA 1
ATOM 1046 C C . LEU A 1 130 ? -19.525 -5.114 24.090 1.00 92.38 130 LEU A C 1
ATOM 1048 O O . LEU A 1 130 ? -19.503 -3.890 24.060 1.00 92.38 130 LEU A O 1
ATOM 1052 N N . GLN A 1 131 ? -20.612 -5.794 23.714 1.00 94.50 131 GLN A N 1
ATOM 1053 C CA . GLN A 1 131 ? -21.771 -5.132 23.104 1.00 94.50 131 GLN A CA 1
ATOM 1054 C C . GLN A 1 131 ? -22.465 -4.154 24.059 1.00 94.50 131 GLN A C 1
ATOM 1056 O O . GLN A 1 131 ? -22.827 -3.058 23.641 1.00 94.50 131 GLN A O 1
ATOM 1061 N N . LEU A 1 132 ? -22.620 -4.523 25.335 1.00 95.31 132 LEU A N 1
ATOM 1062 C CA . LEU A 1 132 ? -23.226 -3.647 26.344 1.00 95.31 132 LEU A CA 1
ATOM 1063 C C . LEU A 1 132 ? -22.327 -2.441 26.644 1.00 95.31 132 LEU A C 1
ATOM 1065 O O . LEU A 1 132 ? -22.792 -1.308 26.549 1.00 95.31 132 LEU A O 1
ATOM 1069 N N . ASP A 1 133 ? -21.035 -2.679 26.876 1.00 93.69 133 ASP A N 1
ATOM 1070 C CA . ASP A 1 133 ? -20.042 -1.619 27.094 1.00 93.69 133 ASP A CA 1
ATOM 1071 C C . ASP A 1 133 ? -19.986 -0.647 25.905 1.00 93.69 133 ASP A C 1
ATOM 1073 O O . ASP A 1 133 ? -19.844 0.563 26.078 1.00 93.69 133 ASP A O 1
ATOM 1077 N N . LEU A 1 134 ? -20.141 -1.158 24.678 1.00 93.19 134 LEU A N 1
ATOM 1078 C CA . LEU A 1 134 ? -20.199 -0.334 23.475 1.00 93.19 134 LEU A CA 1
ATOM 1079 C C . LEU A 1 134 ? -21.458 0.521 23.406 1.00 93.19 134 LEU A C 1
ATOM 1081 O O . LEU A 1 134 ? -21.358 1.669 22.990 1.00 93.19 134 LEU A O 1
ATOM 1085 N N . ILE A 1 135 ? -22.621 0.008 23.812 1.00 93.94 135 ILE A N 1
ATOM 1086 C CA . ILE A 1 135 ? -23.850 0.813 23.881 1.00 93.94 135 ILE A CA 1
ATOM 1087 C C . ILE A 1 135 ? -23.657 1.962 24.872 1.00 93.94 135 ILE A C 1
ATOM 1089 O O . ILE A 1 135 ? -23.935 3.115 24.538 1.00 93.94 135 ILE A O 1
ATOM 1093 N N . GLU A 1 136 ? -23.129 1.667 26.061 1.00 94.38 136 GLU A N 1
ATOM 1094 C CA . GLU A 1 136 ? -22.842 2.683 27.077 1.00 94.38 136 GLU A CA 1
ATOM 1095 C C . GLU A 1 136 ? -21.855 3.734 26.559 1.00 94.38 136 GLU A C 1
ATOM 1097 O O . GLU A 1 136 ? -22.109 4.938 26.658 1.00 94.38 136 GLU A O 1
ATOM 1102 N N . LEU A 1 137 ? -20.763 3.285 25.935 1.00 93.00 137 LEU A N 1
ATOM 1103 C CA . LEU A 1 137 ? -19.758 4.155 25.336 1.00 93.00 137 LEU A CA 1
ATOM 1104 C C . LEU A 1 137 ? -20.356 5.030 24.223 1.00 93.00 137 LEU A C 1
ATOM 1106 O O . LEU A 1 137 ? -20.152 6.242 24.226 1.00 93.00 137 LEU A O 1
ATOM 1110 N N . GLN A 1 138 ? -21.129 4.454 23.297 1.00 92.69 138 GLN A N 1
ATOM 1111 C CA . GLN A 1 138 ? -21.718 5.158 22.150 1.00 92.69 138 GLN A CA 1
ATOM 1112 C C . GLN A 1 138 ? -22.782 6.191 22.543 1.00 92.69 138 GLN A C 1
ATOM 1114 O O . GLN A 1 138 ? -22.942 7.203 21.847 1.00 92.69 138 GLN A O 1
ATOM 1119 N N . CYS A 1 139 ? -23.497 5.951 23.645 1.00 91.88 139 CYS A N 1
ATOM 1120 C CA . CYS A 1 139 ? -24.473 6.874 24.223 1.00 91.88 139 CYS A CA 1
ATOM 1121 C C . CYS A 1 139 ? -23.833 7.963 25.099 1.00 91.88 139 CYS A C 1
ATOM 1123 O O . CYS A 1 139 ? -24.507 8.935 25.451 1.00 91.88 139 CYS A O 1
ATOM 1125 N N . ASN A 1 140 ? -22.542 7.854 25.430 1.00 90.75 140 ASN A N 1
ATOM 1126 C CA . ASN A 1 140 ? -21.837 8.868 26.201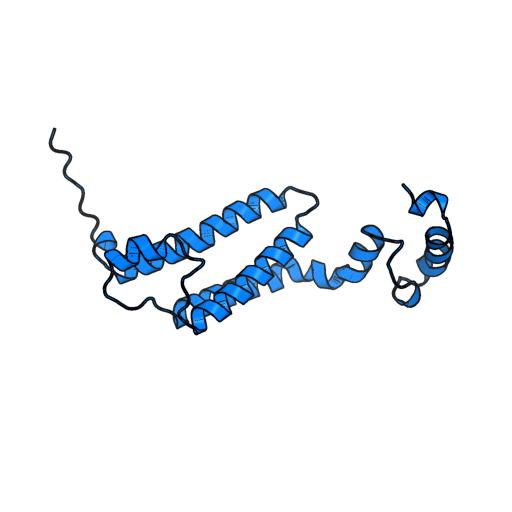 1.00 90.75 140 ASN A CA 1
ATOM 1127 C C . ASN A 1 140 ? -21.464 10.076 25.323 1.00 90.75 140 ASN A C 1
ATOM 1129 O O . ASN A 1 140 ? -20.422 10.115 24.666 1.00 90.75 140 ASN A O 1
ATOM 1133 N N . GLY A 1 141 ? -22.327 11.094 25.341 1.00 84.31 141 GLY A N 1
ATOM 1134 C CA . GLY A 1 141 ? -22.149 12.317 24.555 1.00 84.31 141 GLY A CA 1
ATOM 1135 C C . GLY A 1 141 ? -20.872 13.102 24.874 1.00 84.31 141 GLY A C 1
ATOM 1136 O O . GLY A 1 141 ? -20.345 13.748 23.977 1.00 84.31 141 GLY A O 1
ATOM 1137 N N . ALA A 1 142 ? -20.343 13.014 26.101 1.00 87.12 142 ALA A N 1
ATOM 1138 C CA . ALA A 1 142 ? -19.123 13.726 26.489 1.00 87.12 142 ALA A CA 1
ATOM 1139 C C . ALA A 1 142 ? -17.869 13.128 25.829 1.00 87.12 142 ALA A C 1
ATOM 1141 O O . ALA A 1 142 ? -17.006 13.867 25.361 1.00 87.12 142 ALA A O 1
ATOM 1142 N N . LEU A 1 143 ? -17.796 11.794 25.744 1.00 83.69 143 LEU A N 1
ATOM 1143 C CA . LEU A 1 143 ? -16.683 11.089 25.099 1.00 83.69 143 LEU A CA 1
ATOM 1144 C C . LEU A 1 143 ? -16.734 11.186 23.568 1.00 83.69 143 LEU A C 1
ATOM 1146 O O . LEU A 1 143 ? -15.707 11.076 22.911 1.00 83.69 143 LEU A O 1
ATOM 1150 N N . LYS A 1 144 ? -17.919 11.417 22.994 1.00 77.50 144 LYS A N 1
ATOM 1151 C CA . LYS A 1 144 ? -18.119 11.536 21.542 1.00 77.50 144 LYS A CA 1
ATOM 1152 C C . LYS A 1 144 ? -17.637 12.874 20.963 1.00 77.50 144 LYS A C 1
ATOM 1154 O O . LYS A 1 144 ? -17.509 12.998 19.748 1.00 77.50 144 LYS A O 1
ATOM 1159 N N . THR A 1 145 ? -17.431 13.876 21.818 1.00 77.81 145 THR A N 1
ATOM 1160 C CA . THR A 1 145 ? -17.033 15.244 21.439 1.00 77.81 145 THR A CA 1
ATOM 1161 C C . THR A 1 145 ? -15.572 15.588 21.752 1.00 77.81 145 THR A C 1
ATOM 1163 O O . THR A 1 145 ? -15.188 16.739 21.552 1.00 77.81 145 THR A O 1
ATOM 1166 N N . GLN A 1 146 ? -14.783 14.638 22.271 1.00 61.00 146 GLN A N 1
ATOM 1167 C CA . GLN A 1 146 ? -13.324 14.771 22.424 1.00 61.00 146 GLN A CA 1
ATOM 1168 C C . GLN A 1 146 ? -12.595 14.436 21.123 1.00 61.00 146 GLN A C 1
ATOM 1170 O O . GLN A 1 146 ? -11.553 15.083 20.882 1.00 61.00 146 GLN A O 1
#

Foldseek 3Di:
DPPPPPDDVLVLDLLSLLVVLLVVLVVVLVVVLVVVCVDPCNLVSLVVVLVVLVVLLVCLVVLHCPSSVSVVVSVVVHPDRRPSNVSSVVSVVVSVVSCVVVVVCVVCVLVVCCVVCLQPHDLVSDDPVCSVVSVVCNPPPVNVVD

pLDDT: mean 82.86, std 11.73, range [38.78, 95.94]

Secondary structure (DSSP, 8-state):
--------GGGG-HHHHHHHHHHHHHHHHHHHHHHHTTSTTHHHHHHHHHHHHHHHHHHHHTT--TT-THHHHHHTT--SPP-HHHHHHHHHHHHHHHHHHTHHHHHTHHHHHHHH-TTSS-GGGS-GGGHHHHHHHHH-TTGGG-

Sequence (146 aa):
MESKQKVIPELEEEKWLSDLAFMRYVTEHLNALNVKFQGPEMRDSVKEFQMKLCLWEGQRHQGNLSHFPTCPSVSDTVTIPFPTKLYADKLNTLKAGFSRRFSNFESQKSNLNLFANPFAIDVGTAPVHLQLDLIELQCNGALKTQ

Mean predicted aligned error: 9.15 Å

Solvent-accessible surface area (backbone atoms only — not comparable to full-atom values): 8598 Å² total; per-residue (Å²): 133,86,76,74,76,75,82,55,72,58,80,72,34,54,67,50,49,51,52,48,43,52,49,51,55,56,50,53,55,50,53,58,47,57,62,44,59,79,45,95,56,28,66,61,52,51,51,54,47,51,53,49,39,56,50,50,27,54,32,22,75,69,72,54,56,91,88,40,78,62,47,61,75,43,53,80,76,29,91,69,81,74,66,38,64,64,51,23,53,51,36,48,53,49,44,52,51,49,51,63,76,49,42,61,56,68,77,39,39,68,62,53,43,41,72,74,39,55,73,79,51,63,56,91,77,44,63,77,92,47,32,65,62,41,52,56,55,55,68,34,66,73,75,74,73,112

Radius of gyration: 23.23 Å; Cα contacts (8 Å, |Δi|>4): 84; chains: 1; bounding box: 66×28×58 Å